Protein AF-A0A0F9IVU3-F1 (afdb_monomer_lite)

Radius of gyration: 19.58 Å; chains: 1; bounding box: 53×37×67 Å

Secondary structure (DSSP, 8-state):
-HHHHHHHHH-------PPPHHHHHHHHHHHHHH----TTTT-SPPPPP-HHIIIIIITGGGHHHHHHHHHHHHHHHHHHHHHHHHHH---HHHHHHHHHHHHHHHHHHHHHTTT-HHHHHHHHHHHHHHHHHHTT----HHHHHHHHHHHHHTTSSSPPP-----

Foldseek 3Di:
DVVVVVVVVPPPPPPPPPPDQLLLQLLLLLCVQQDDDDDPAQPDDDDFFDLCCVLCNVVVVCNVVLVVLLVVLCVPCVVVNVVSCVVNVCDNRSVVSSLQSQQVQLVVLCVVVVNNNVSSLVVQLVVSCVVCVVVVRHHDSSSSSNVLSVSVRRQSHNHDPDPPPD

Sequence (166 aa):
KKVRDFVEAEISIEPSKAPLKEVATFIDLMEVLSDETHAEAGKGVLREPDPSGKIEDRFSDHADFLLQEYGTYYSEYGSVLTETEKVGDLGAPRLRRLGLHLGTKSNQMLTSSGGDPGKALDKLVEFYAQTLQAHGKNSDEGAIRFFMLDQMIKCHVFPNPVQKSA

Structure (mmCIF, N/CA/C/O backbone):
data_AF-A0A0F9IVU3-F1
#
_entry.id   AF-A0A0F9IVU3-F1
#
loop_
_atom_site.group_PDB
_atom_site.id
_atom_site.type_symbol
_atom_site.label_atom_id
_atom_site.label_alt_id
_atom_site.label_comp_id
_atom_site.label_asym_id
_atom_site.label_entity_id
_atom_site.label_seq_id
_atom_site.pdbx_PDB_ins_code
_atom_site.Cartn_x
_atom_site.Cartn_y
_atom_site.Cartn_z
_atom_site.occupancy
_atom_site.B_iso_or_equiv
_atom_site.auth_seq_id
_atom_site.auth_comp_id
_atom_site.auth_asym_id
_atom_site.auth_atom_id
_atom_site.pdbx_PDB_model_num
ATOM 1 N N . LYS A 1 1 ? 32.442 -9.635 -45.521 1.00 54.44 1 LYS A N 1
ATOM 2 C CA . LYS A 1 1 ? 31.803 -10.855 -44.965 1.00 54.44 1 LYS A CA 1
ATOM 3 C C . LYS A 1 1 ? 32.368 -11.218 -43.5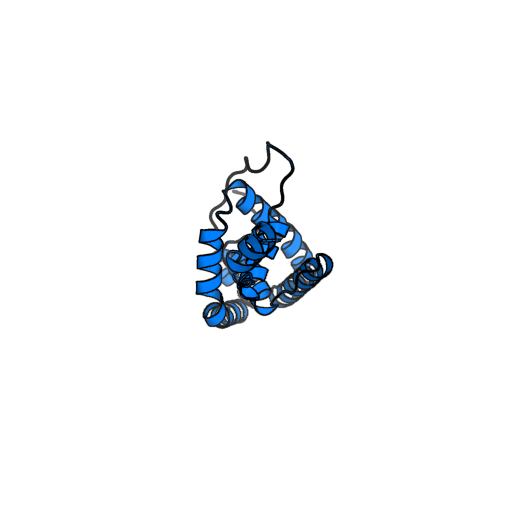92 1.00 54.44 1 LYS A C 1
ATOM 5 O O . LYS A 1 1 ? 31.602 -11.138 -42.656 1.00 54.44 1 LYS A O 1
ATOM 10 N N . LYS A 1 2 ? 33.690 -11.374 -43.426 1.00 56.69 2 LYS A N 1
ATOM 11 C CA . LYS A 1 2 ? 34.327 -11.759 -42.143 1.00 56.69 2 LYS A CA 1
ATOM 12 C C . LYS A 1 2 ? 33.986 -10.930 -40.886 1.00 56.69 2 LYS A C 1
ATOM 14 O O . LYS A 1 2 ? 34.016 -11.477 -39.798 1.00 56.69 2 LYS A O 1
ATOM 19 N N . VAL A 1 3 ? 33.674 -9.636 -41.012 1.00 57.78 3 VAL A N 1
ATOM 20 C CA . VAL A 1 3 ? 33.317 -8.789 -39.851 1.00 57.78 3 VAL A CA 1
ATOM 21 C C . VAL A 1 3 ? 31.887 -9.051 -39.367 1.00 57.78 3 VAL A C 1
ATOM 23 O O . VAL A 1 3 ? 31.638 -9.010 -38.171 1.00 57.78 3 VAL A O 1
ATOM 26 N N . ARG A 1 4 ? 30.951 -9.364 -40.275 1.00 54.97 4 ARG A N 1
ATOM 27 C CA . ARG A 1 4 ? 29.564 -9.681 -39.900 1.00 54.97 4 ARG A CA 1
ATOM 28 C C . ARG A 1 4 ? 29.499 -11.039 -39.193 1.00 54.97 4 ARG A C 1
ATOM 30 O O . ARG A 1 4 ? 28.871 -11.139 -38.151 1.00 54.97 4 ARG A O 1
ATOM 37 N N . ASP A 1 5 ? 30.264 -12.006 -39.697 1.00 60.16 5 ASP A N 1
ATOM 38 C CA . ASP A 1 5 ? 30.371 -13.346 -39.110 1.00 60.16 5 ASP A CA 1
ATOM 39 C C . ASP A 1 5 ? 31.004 -13.316 -37.697 1.00 60.16 5 ASP A C 1
ATOM 41 O O . ASP A 1 5 ? 30.692 -14.156 -36.863 1.00 60.16 5 ASP A O 1
ATOM 45 N N . PHE A 1 6 ? 31.868 -12.331 -37.405 1.00 59.03 6 PHE A N 1
ATOM 46 C CA . PHE A 1 6 ? 32.471 -12.135 -36.077 1.00 59.03 6 PHE A CA 1
ATOM 47 C C . PHE A 1 6 ? 31.489 -11.515 -35.070 1.00 59.03 6 PHE A C 1
ATOM 49 O O . PHE A 1 6 ? 31.454 -11.912 -33.911 1.00 59.03 6 PHE A O 1
ATOM 56 N N . VAL A 1 7 ? 30.663 -10.565 -35.517 1.00 58.94 7 VAL A N 1
ATOM 57 C CA . VAL A 1 7 ? 29.656 -9.906 -34.670 1.00 58.94 7 VAL A CA 1
ATOM 58 C C . VAL A 1 7 ? 28.505 -10.862 -34.332 1.00 58.94 7 VAL A C 1
ATOM 60 O O . VAL A 1 7 ? 28.020 -10.855 -33.210 1.00 58.94 7 VAL A O 1
ATOM 63 N N . GLU A 1 8 ? 28.099 -11.730 -35.259 1.00 58.56 8 GLU A N 1
ATOM 64 C CA . GLU A 1 8 ? 27.043 -12.725 -35.006 1.00 58.56 8 GLU A CA 1
ATOM 65 C C . GLU A 1 8 ? 27.499 -13.884 -34.095 1.00 58.56 8 GLU A C 1
ATOM 67 O O . GLU A 1 8 ? 26.657 -14.515 -33.464 1.00 58.56 8 GLU A O 1
ATOM 72 N N . ALA A 1 9 ? 28.807 -14.148 -33.987 1.00 59.34 9 ALA A N 1
ATOM 73 C CA . ALA A 1 9 ? 29.352 -15.236 -33.167 1.00 59.34 9 ALA A CA 1
ATOM 74 C C . ALA A 1 9 ? 29.632 -14.851 -31.698 1.00 59.34 9 ALA A C 1
ATOM 76 O O . ALA A 1 9 ? 29.650 -15.730 -30.842 1.00 59.34 9 ALA A O 1
ATOM 77 N N . GLU A 1 10 ? 29.846 -13.563 -31.403 1.00 54.91 10 GLU A N 1
ATOM 78 C CA . GLU A 1 10 ? 30.209 -13.060 -30.061 1.00 54.91 10 GLU A CA 1
ATOM 79 C C . GLU A 1 10 ? 29.057 -12.343 -29.337 1.00 54.91 10 GLU A C 1
ATOM 81 O O . GLU A 1 10 ? 29.131 -12.109 -28.131 1.00 54.91 10 GLU A O 1
ATOM 86 N N . ILE A 1 11 ? 27.959 -12.011 -30.026 1.00 50.12 11 ILE A N 1
ATOM 87 C CA . ILE A 1 11 ? 26.762 -11.496 -29.355 1.00 50.12 11 ILE A CA 1
ATOM 88 C C . ILE A 1 11 ? 25.951 -12.690 -28.839 1.00 50.12 11 ILE A C 1
ATOM 90 O O . ILE A 1 11 ? 24.937 -13.091 -29.412 1.00 50.12 11 ILE A O 1
ATOM 94 N N . SER A 1 12 ? 26.387 -13.241 -27.707 1.00 48.22 12 SER A N 1
ATOM 95 C CA . SER A 1 12 ? 25.487 -13.989 -26.836 1.00 48.22 12 SER A CA 1
ATOM 96 C C . SER A 1 12 ? 24.499 -12.986 -26.241 1.00 48.22 12 SER A C 1
ATOM 98 O O . SER A 1 12 ? 24.772 -12.345 -25.226 1.00 48.22 12 SER A O 1
ATOM 100 N N . ILE A 1 13 ? 23.362 -12.791 -26.915 1.00 50.81 13 ILE A N 1
ATOM 101 C CA . ILE A 1 13 ? 22.201 -12.165 -26.286 1.00 50.81 13 ILE A CA 1
ATOM 102 C C . ILE A 1 13 ? 21.707 -13.194 -25.275 1.00 50.81 13 ILE A C 1
ATOM 104 O O . ILE A 1 13 ? 20.911 -14.071 -25.609 1.00 50.81 13 ILE A O 1
ATOM 108 N N . GLU A 1 14 ? 22.228 -13.117 -24.049 1.00 48.28 14 GLU A N 1
ATOM 109 C CA . GLU A 1 14 ? 21.564 -13.705 -22.890 1.00 48.28 14 GLU A CA 1
ATOM 110 C C . GLU A 1 14 ? 20.084 -13.320 -23.016 1.00 48.28 14 GLU A C 1
ATOM 112 O O . GLU A 1 14 ? 19.796 -12.121 -23.153 1.00 48.28 14 GLU A O 1
ATOM 117 N N . PRO A 1 15 ? 19.139 -14.280 -23.065 1.00 43.66 15 PRO A N 1
ATOM 118 C CA . PRO A 1 15 ? 17.733 -13.928 -23.085 1.00 43.66 15 PRO A CA 1
ATOM 119 C C . PRO A 1 15 ? 17.530 -13.010 -21.891 1.00 43.66 15 PRO A C 1
ATOM 121 O O . PRO A 1 15 ? 17.867 -13.394 -20.771 1.00 43.66 15 PRO A O 1
ATOM 124 N N . SER A 1 16 ? 17.072 -11.778 -22.144 1.00 46.78 16 SER A N 1
ATOM 125 C CA . SER A 1 16 ? 16.689 -10.860 -21.079 1.00 46.78 16 SER A CA 1
ATOM 126 C C . SER A 1 16 ? 15.831 -11.679 -20.127 1.00 46.78 16 SER A C 1
ATOM 128 O O . SER A 1 16 ? 14.749 -12.133 -20.508 1.00 46.78 16 SER A O 1
ATOM 130 N N . LYS A 1 17 ? 16.370 -11.984 -18.940 1.00 49.25 17 LYS A N 1
ATOM 131 C CA . LYS A 1 17 ? 15.602 -12.600 -17.868 1.00 49.25 17 LYS A CA 1
ATOM 132 C C . LYS A 1 17 ? 14.573 -11.546 -17.523 1.00 49.25 17 LYS A C 1
ATOM 134 O O . LYS A 1 17 ? 14.855 -10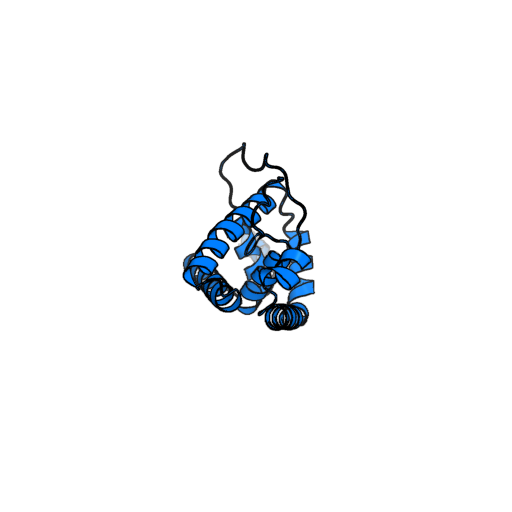.652 -16.729 1.00 49.25 17 LYS A O 1
ATOM 139 N N . ALA A 1 18 ? 13.426 -11.605 -18.197 1.00 53.09 18 ALA A N 1
ATOM 140 C CA . ALA A 1 18 ? 12.263 -10.861 -17.787 1.00 53.09 18 ALA A CA 1
ATOM 141 C C . ALA A 1 18 ? 12.126 -11.144 -16.286 1.00 53.09 18 ALA A C 1
ATOM 143 O O . ALA A 1 18 ? 12.177 -12.321 -15.899 1.00 53.09 18 ALA A O 1
ATOM 144 N N . PRO A 1 19 ? 12.093 -10.103 -15.439 1.00 59.69 19 PRO A N 1
ATOM 145 C CA . PRO A 1 19 ? 11.917 -10.316 -14.018 1.00 59.69 19 PRO A CA 1
ATOM 146 C C . PRO A 1 19 ? 10.681 -11.191 -13.813 1.00 59.69 19 PRO A C 1
ATOM 148 O O . PRO A 1 19 ? 9.740 -11.146 -14.613 1.00 59.69 19 PRO A O 1
ATOM 151 N N . LEU A 1 20 ? 10.708 -12.017 -12.765 1.00 79.19 20 LEU A N 1
ATOM 152 C CA . LEU A 1 20 ? 9.531 -12.788 -12.374 1.00 79.19 20 LEU A CA 1
ATOM 153 C C . LEU A 1 20 ? 8.326 -11.839 -12.298 1.00 79.19 20 LEU A C 1
ATOM 155 O O . LEU A 1 20 ? 8.485 -10.652 -11.997 1.00 79.19 20 LEU A O 1
ATOM 159 N N . LYS A 1 21 ? 7.138 -12.331 -12.644 1.00 85.06 21 LYS A N 1
ATOM 160 C CA . LYS A 1 21 ? 5.966 -11.484 -12.904 1.00 85.06 21 LYS A CA 1
ATOM 161 C C . LYS A 1 21 ? 5.647 -10.570 -11.712 1.00 85.06 21 LYS A C 1
ATOM 163 O O . LYS A 1 21 ? 5.305 -9.404 -11.895 1.00 85.06 21 LYS A O 1
ATOM 168 N N . GLU A 1 22 ? 5.835 -11.072 -10.501 1.00 80.88 22 GLU A N 1
ATOM 169 C CA . GLU A 1 22 ? 5.716 -10.368 -9.230 1.00 80.88 22 GLU A CA 1
ATOM 170 C C . GLU A 1 22 ? 6.799 -9.294 -9.025 1.00 80.88 22 GLU A C 1
ATOM 172 O O . GLU A 1 22 ? 6.476 -8.168 -8.651 1.00 80.88 22 GLU A O 1
ATOM 177 N N . VAL A 1 23 ? 8.063 -9.582 -9.363 1.00 79.69 23 VAL A N 1
ATOM 178 C CA . VAL A 1 23 ? 9.176 -8.615 -9.306 1.00 79.69 23 VAL A CA 1
ATOM 179 C C . VAL A 1 23 ? 8.918 -7.469 -10.281 1.00 79.69 23 VAL A C 1
ATOM 181 O O . VAL A 1 23 ? 9.027 -6.302 -9.907 1.00 79.69 23 VAL A O 1
ATOM 184 N N . ALA A 1 24 ? 8.524 -7.798 -11.516 1.00 82.81 24 ALA A N 1
ATOM 185 C CA . ALA A 1 24 ? 8.137 -6.815 -12.524 1.00 82.81 24 ALA A CA 1
ATOM 186 C C . ALA A 1 24 ? 6.985 -5.940 -12.011 1.00 82.81 24 ALA A C 1
ATOM 188 O O . ALA A 1 24 ? 7.064 -4.718 -12.061 1.00 82.81 24 ALA A O 1
ATOM 189 N N . THR A 1 25 ? 5.965 -6.566 -11.418 1.00 85.56 25 THR A N 1
ATOM 190 C CA . THR A 1 25 ? 4.803 -5.870 -10.854 1.00 85.56 25 THR A CA 1
ATOM 191 C C . THR A 1 25 ? 5.195 -4.883 -9.756 1.00 85.56 25 THR A C 1
ATOM 193 O O . THR A 1 25 ? 4.713 -3.751 -9.756 1.00 85.56 25 THR A O 1
ATOM 196 N N . PHE A 1 26 ? 6.077 -5.266 -8.828 1.00 85.81 26 PHE A N 1
ATOM 197 C CA . PHE A 1 26 ? 6.532 -4.359 -7.772 1.00 85.81 26 PHE A CA 1
ATOM 198 C C . PHE A 1 26 ? 7.307 -3.167 -8.331 1.00 85.81 26 PHE A C 1
ATOM 200 O O . PHE A 1 26 ? 7.016 -2.033 -7.950 1.00 85.81 26 PHE A O 1
ATOM 207 N N . ILE A 1 27 ? 8.241 -3.404 -9.257 1.00 84.19 27 ILE A N 1
ATOM 208 C CA . ILE A 1 27 ? 8.990 -2.330 -9.928 1.00 84.19 27 ILE A CA 1
ATOM 209 C C . ILE A 1 27 ? 8.017 -1.380 -10.628 1.00 84.19 27 ILE A C 1
ATOM 211 O O . ILE A 1 27 ? 8.074 -0.166 -10.435 1.00 84.19 27 ILE A O 1
ATOM 215 N N . ASP A 1 28 ? 7.068 -1.939 -11.371 1.00 85.88 28 ASP A N 1
ATOM 216 C CA . ASP A 1 28 ? 6.094 -1.184 -12.140 1.00 85.88 28 ASP A CA 1
ATOM 217 C C . ASP A 1 28 ? 5.183 -0.314 -11.261 1.00 85.88 28 ASP A C 1
ATOM 219 O O . ASP A 1 28 ? 4.920 0.843 -11.601 1.00 85.88 28 ASP A O 1
ATOM 223 N N . LEU A 1 29 ? 4.728 -0.840 -10.118 1.00 84.00 29 LEU A N 1
ATOM 224 C CA . LEU A 1 29 ? 3.981 -0.071 -9.120 1.00 84.00 29 LEU A CA 1
ATOM 225 C C . LEU A 1 29 ? 4.835 1.061 -8.555 1.00 84.00 29 LEU A C 1
ATOM 227 O O . LEU A 1 29 ? 4.385 2.203 -8.501 1.00 84.00 29 LEU A O 1
ATOM 231 N N . MET A 1 30 ? 6.068 0.762 -8.146 1.00 84.94 30 MET A N 1
ATOM 232 C CA . MET A 1 30 ? 6.978 1.760 -7.592 1.00 84.94 30 MET A CA 1
ATOM 233 C C . MET A 1 30 ? 7.244 2.895 -8.584 1.00 84.94 30 MET A C 1
ATOM 235 O O . MET A 1 30 ? 7.243 4.058 -8.184 1.00 84.94 30 MET A O 1
ATOM 239 N N . GLU A 1 31 ? 7.430 2.591 -9.868 1.00 85.25 31 GLU A N 1
ATOM 240 C CA . GLU A 1 31 ? 7.579 3.588 -10.932 1.00 85.25 31 GLU A CA 1
ATOM 241 C C . GLU A 1 31 ? 6.340 4.479 -11.058 1.00 85.25 31 GLU A C 1
ATOM 243 O O . GLU A 1 31 ? 6.445 5.695 -10.896 1.00 85.25 31 GLU A O 1
ATOM 248 N N . VAL A 1 32 ? 5.163 3.878 -11.267 1.00 83.81 32 VAL A N 1
ATOM 249 C CA . VAL A 1 32 ? 3.900 4.612 -11.465 1.00 83.81 32 VAL A CA 1
ATOM 250 C C . VAL A 1 32 ? 3.561 5.489 -10.257 1.00 83.81 32 VAL A C 1
ATOM 252 O O . VAL A 1 32 ? 3.074 6.607 -10.409 1.00 83.81 32 VAL A O 1
ATOM 255 N N . LEU A 1 33 ? 3.837 5.004 -9.045 1.00 81.38 33 LEU A N 1
ATOM 256 C CA . LEU A 1 33 ? 3.499 5.693 -7.800 1.00 81.38 33 LEU A CA 1
ATOM 257 C C . LEU A 1 33 ? 4.493 6.801 -7.414 1.00 81.38 33 LEU A C 1
ATOM 259 O O . LEU A 1 33 ? 4.169 7.620 -6.550 1.00 81.38 33 LEU A O 1
ATOM 263 N N . SER A 1 34 ? 5.696 6.832 -8.002 1.00 78.00 34 SER A N 1
ATOM 264 C CA . SER A 1 34 ? 6.782 7.728 -7.568 1.00 78.00 34 SER A CA 1
ATOM 265 C C . SER A 1 34 ? 7.320 8.704 -8.622 1.00 78.00 34 SER A C 1
ATOM 267 O O . SER A 1 34 ? 8.259 9.437 -8.305 1.00 78.00 34 SER A O 1
ATOM 269 N N . ASP A 1 35 ? 6.735 8.753 -9.823 1.00 73.31 35 ASP A N 1
ATOM 270 C CA . ASP A 1 35 ? 7.218 9.554 -10.964 1.00 73.31 35 ASP A CA 1
ATOM 271 C C . ASP A 1 35 ? 7.355 11.077 -10.678 1.00 73.31 35 ASP A C 1
ATOM 273 O O . ASP A 1 35 ? 6.614 11.663 -9.872 1.00 73.31 35 ASP A O 1
ATOM 277 N N . GLU A 1 36 ? 8.346 11.725 -11.317 1.00 58.19 36 GLU A N 1
ATOM 278 C CA . GLU A 1 36 ? 8.919 13.035 -10.970 1.00 58.19 36 GLU A CA 1
ATOM 279 C C . GLU A 1 36 ? 9.057 14.039 -12.132 1.00 58.19 36 GLU A C 1
ATOM 281 O O . GLU A 1 36 ? 9.648 13.735 -13.159 1.00 58.19 36 GLU A O 1
ATOM 286 N N . THR A 1 37 ? 8.644 15.303 -11.924 1.00 54.00 37 THR A N 1
ATOM 287 C CA . THR A 1 37 ? 9.047 16.445 -12.784 1.00 54.00 37 THR A CA 1
ATOM 288 C C . THR A 1 37 ? 9.431 17.738 -12.036 1.00 54.00 37 THR A C 1
ATOM 290 O O . THR A 1 37 ? 9.656 18.756 -12.686 1.00 54.00 37 THR A O 1
ATOM 293 N N . HIS A 1 38 ? 9.542 17.773 -10.693 1.00 49.72 38 HIS A N 1
ATOM 294 C CA . HIS A 1 38 ? 9.758 19.047 -9.969 1.00 49.72 38 HIS A CA 1
ATOM 295 C C . HIS A 1 38 ? 10.765 18.977 -8.808 1.00 49.72 38 HIS A C 1
ATOM 297 O O . HIS A 1 38 ? 10.612 18.165 -7.898 1.00 49.72 38 HIS A O 1
ATOM 303 N N . ALA A 1 39 ? 11.726 19.911 -8.797 1.00 53.88 39 ALA A N 1
ATOM 304 C CA . ALA A 1 39 ? 12.904 19.951 -7.913 1.00 53.88 39 ALA A CA 1
ATOM 305 C C . ALA A 1 39 ? 12.624 20.222 -6.416 1.00 53.88 39 ALA A C 1
ATOM 307 O O . ALA A 1 39 ? 13.498 20.055 -5.573 1.00 53.88 39 ALA A O 1
ATOM 308 N N . GLU A 1 40 ? 11.408 20.643 -6.075 1.00 50.56 40 GLU A N 1
ATOM 309 C CA . GLU A 1 40 ? 11.020 21.052 -4.711 1.00 50.56 40 GLU A CA 1
ATOM 310 C C . GLU A 1 40 ? 10.181 20.003 -3.964 1.00 50.56 40 GLU A C 1
ATOM 312 O O . GLU A 1 40 ? 9.787 20.198 -2.811 1.00 50.56 40 GLU A O 1
ATOM 317 N N . ALA A 1 41 ? 9.878 18.879 -4.607 1.00 51.41 41 ALA A N 1
ATOM 318 C CA . ALA A 1 41 ? 9.047 17.853 -4.007 1.00 51.41 41 ALA A CA 1
ATOM 319 C C . ALA A 1 41 ? 9.780 17.076 -2.906 1.00 51.41 41 ALA A C 1
ATOM 321 O O . ALA A 1 41 ? 10.952 16.733 -3.019 1.00 51.41 41 ALA A O 1
ATOM 322 N N . GLY A 1 42 ? 9.058 16.751 -1.831 1.00 51.75 42 GLY A N 1
ATOM 323 C CA . GLY A 1 42 ? 9.597 15.934 -0.747 1.00 51.75 42 GLY A CA 1
ATOM 324 C C . GLY A 1 42 ? 10.301 16.706 0.374 1.00 51.75 42 GLY A C 1
ATOM 325 O O . GLY A 1 42 ? 11.071 16.092 1.100 1.00 51.75 42 GLY A O 1
ATOM 326 N N . LYS A 1 43 ? 10.028 18.000 0.577 1.00 54.16 43 LYS A N 1
ATOM 327 C CA . LYS A 1 43 ? 10.504 18.763 1.756 1.00 54.16 43 LYS A CA 1
ATOM 328 C C . LYS A 1 43 ? 9.608 18.639 3.008 1.00 54.16 43 LYS A C 1
ATOM 330 O O . LYS A 1 43 ? 9.807 19.357 3.981 1.00 54.16 43 LYS A O 1
ATOM 335 N N . GLY A 1 44 ? 8.609 17.753 2.987 1.00 56.31 44 GLY A N 1
ATOM 336 C CA . GLY A 1 44 ? 7.724 17.485 4.128 1.00 56.31 44 GLY A CA 1
ATOM 337 C C . GLY A 1 44 ? 8.330 16.519 5.154 1.00 56.31 44 GLY A C 1
ATOM 338 O O . GLY A 1 44 ? 9.188 15.702 4.817 1.00 56.31 44 GLY A O 1
ATOM 339 N N . VAL A 1 45 ? 7.856 16.594 6.400 1.00 55.28 45 VAL A N 1
ATOM 340 C CA . VAL A 1 45 ? 8.275 15.708 7.499 1.00 55.28 45 VAL A CA 1
ATOM 341 C C . VAL A 1 45 ? 7.620 14.333 7.340 1.00 55.28 45 VAL A C 1
ATOM 343 O O . VAL A 1 45 ? 6.406 14.237 7.164 1.00 55.28 45 VAL A O 1
ATOM 346 N N . LEU A 1 46 ? 8.424 13.268 7.402 1.00 57.88 46 LEU A N 1
ATOM 347 C CA . LEU A 1 46 ? 7.934 11.892 7.487 1.00 57.88 46 LEU A CA 1
ATOM 348 C C . LEU A 1 46 ? 7.392 11.649 8.898 1.00 57.88 46 LEU A C 1
ATOM 350 O O . LEU A 1 46 ? 8.109 11.847 9.876 1.00 57.88 46 LEU A O 1
ATOM 354 N N . ARG A 1 47 ? 6.127 11.240 9.003 1.00 64.81 47 ARG A N 1
ATOM 355 C CA . ARG A 1 47 ? 5.541 10.780 10.265 1.00 64.81 47 ARG A CA 1
ATOM 356 C C . ARG A 1 47 ? 5.858 9.298 10.437 1.00 64.81 47 ARG A C 1
ATOM 358 O O . ARG A 1 47 ? 5.758 8.548 9.468 1.00 64.81 47 ARG A O 1
ATOM 365 N N . GLU A 1 48 ? 6.205 8.887 11.652 1.00 74.69 48 GLU A N 1
ATOM 366 C CA . GLU A 1 48 ? 6.380 7.467 11.958 1.00 74.69 48 GLU A CA 1
ATOM 367 C C . GLU A 1 48 ? 5.051 6.704 11.767 1.00 74.69 48 GLU A C 1
ATOM 369 O O . GLU A 1 48 ? 3.997 7.205 12.182 1.00 74.69 48 GLU A O 1
ATOM 374 N N . PRO A 1 49 ? 5.068 5.531 11.104 1.00 79.69 49 PRO A N 1
ATOM 375 C CA . PRO A 1 49 ? 3.888 4.684 10.957 1.00 79.69 49 PRO A CA 1
ATOM 376 C C . PRO A 1 49 ? 3.350 4.203 12.310 1.00 79.69 49 PRO A C 1
ATOM 378 O O . PRO A 1 49 ? 4.121 3.822 13.184 1.00 79.69 49 PRO A O 1
ATOM 381 N N . ASP A 1 50 ? 2.024 4.152 12.444 1.00 85.25 50 ASP A N 1
ATOM 382 C CA . ASP A 1 50 ? 1.318 3.598 13.608 1.00 85.25 50 ASP A CA 1
ATOM 383 C C . ASP A 1 50 ? 0.386 2.458 13.150 1.00 85.25 50 ASP A C 1
ATOM 385 O O . ASP A 1 50 ? -0.814 2.675 12.928 1.00 85.25 50 ASP A O 1
ATOM 389 N N . PRO A 1 51 ? 0.947 1.261 12.885 1.00 84.06 51 PRO A N 1
ATOM 390 C CA . PRO A 1 51 ? 0.179 0.125 12.390 1.00 84.06 51 PRO A CA 1
ATOM 391 C C . PRO A 1 51 ? -0.809 -0.408 13.431 1.00 84.06 51 PRO A C 1
ATOM 393 O O . PRO A 1 51 ? -1.935 -0.729 13.054 1.00 84.06 51 PRO A O 1
ATOM 396 N N . SER A 1 52 ? -0.440 -0.446 14.716 1.00 83.50 52 SER A N 1
ATOM 397 C CA . SER A 1 52 ? -1.331 -0.901 15.794 1.00 83.50 52 SER A CA 1
ATOM 398 C C . SER A 1 52 ? -2.549 0.015 15.917 1.00 83.50 52 SER A C 1
ATOM 400 O O . SER A 1 52 ? -3.675 -0.455 15.766 1.00 83.50 52 SER A O 1
ATOM 402 N N . GLY A 1 53 ? -2.353 1.337 15.994 1.00 84.31 53 GLY A N 1
ATOM 403 C CA . GLY A 1 53 ? -3.463 2.297 16.025 1.00 84.31 53 GLY A CA 1
ATOM 404 C C . GLY A 1 53 ? -4.328 2.309 14.756 1.00 84.31 53 GLY A C 1
ATOM 405 O O . GLY A 1 53 ? -5.427 2.866 14.733 1.00 84.31 53 GLY A O 1
ATOM 406 N N . LYS A 1 54 ? -3.864 1.693 13.662 1.00 88.00 54 LYS A N 1
ATOM 407 C CA . LYS A 1 54 ? -4.663 1.509 12.449 1.00 88.00 54 LYS A CA 1
ATOM 408 C C . LYS A 1 54 ? -5.436 0.195 12.446 1.00 88.00 54 LYS A C 1
ATOM 410 O O . LYS A 1 54 ? -6.644 0.207 12.234 1.00 88.00 54 LYS A O 1
ATOM 415 N N . ILE A 1 55 ? -4.727 -0.924 12.546 1.00 88.62 55 ILE A N 1
ATOM 416 C CA . ILE A 1 55 ? -5.302 -2.250 12.324 1.00 88.62 55 ILE A CA 1
ATOM 417 C C . ILE A 1 55 ? -6.067 -2.692 13.565 1.00 88.62 55 ILE A C 1
ATOM 419 O O . ILE A 1 55 ? -7.219 -3.089 13.446 1.00 88.62 55 ILE A O 1
ATOM 423 N N . GLU A 1 56 ? -5.453 -2.567 14.739 1.00 86.81 56 GLU A N 1
ATOM 424 C CA . GLU A 1 56 ? -6.021 -3.055 15.996 1.00 86.81 56 GLU A CA 1
ATOM 425 C C . GLU A 1 56 ? -7.088 -2.101 16.545 1.00 86.81 56 GLU A C 1
ATOM 427 O O . GLU A 1 56 ? -8.081 -2.571 17.091 1.00 86.81 56 GLU A O 1
ATOM 432 N N . ASP A 1 57 ? -6.933 -0.785 16.341 1.00 89.38 57 ASP A N 1
ATOM 433 C CA . ASP A 1 57 ? -7.891 0.211 16.843 1.00 89.38 57 ASP A CA 1
ATOM 434 C C . ASP A 1 57 ? -8.908 0.658 15.778 1.00 89.38 57 ASP A C 1
ATOM 436 O O . ASP A 1 57 ? -10.115 0.470 15.932 1.00 89.38 57 ASP A O 1
ATOM 440 N N . ARG A 1 58 ? -8.452 1.286 14.682 1.00 90.56 58 ARG A N 1
ATOM 441 C CA . ARG A 1 58 ? -9.350 1.909 13.687 1.00 90.56 58 ARG A CA 1
ATOM 442 C C . ARG A 1 58 ? -10.119 0.891 12.842 1.00 90.56 58 ARG A C 1
ATOM 444 O O . ARG A 1 58 ? -11.257 1.164 12.465 1.00 90.56 58 ARG A O 1
ATOM 451 N N . PHE A 1 59 ? -9.491 -0.225 12.493 1.00 92.62 59 PHE A N 1
ATOM 452 C CA . PHE A 1 59 ? -10.082 -1.295 11.689 1.00 92.62 59 PHE A CA 1
ATOM 453 C C . PHE A 1 59 ? -10.249 -2.587 12.492 1.00 92.62 59 PHE A C 1
ATOM 455 O O . PHE A 1 59 ? -10.205 -3.665 11.908 1.00 92.62 59 PHE A O 1
ATOM 462 N N . SER A 1 60 ? -10.467 -2.476 13.805 1.00 93.12 60 SER A N 1
ATOM 463 C CA . SER A 1 60 ? -10.591 -3.602 14.738 1.00 93.12 60 SER A CA 1
ATOM 464 C C . SER A 1 60 ? -11.550 -4.696 14.248 1.00 93.12 60 SER A C 1
ATOM 466 O O . SER A 1 60 ? -11.184 -5.868 14.222 1.00 93.12 60 SER A O 1
ATOM 468 N N . ASP A 1 61 ? -12.726 -4.310 13.743 1.00 93.62 61 ASP A N 1
ATOM 469 C CA . ASP A 1 61 ? -13.744 -5.222 13.193 1.00 93.62 61 ASP A CA 1
ATOM 470 C C . ASP A 1 61 ? -13.259 -6.037 11.974 1.00 93.62 61 ASP A C 1
ATOM 472 O O . ASP A 1 61 ? -13.857 -7.048 11.608 1.00 93.62 61 ASP A O 1
ATOM 476 N N . HIS A 1 62 ? -12.174 -5.600 11.331 1.00 92.81 62 HIS A N 1
ATOM 477 C CA . HIS A 1 62 ? -11.550 -6.234 10.171 1.00 92.81 62 HIS A CA 1
ATOM 478 C C . HIS A 1 62 ? -10.110 -6.699 10.444 1.00 92.81 62 HIS A C 1
ATOM 480 O O . HIS A 1 62 ? -9.452 -7.181 9.520 1.00 92.81 62 HIS A O 1
ATOM 486 N N . ALA A 1 63 ? -9.606 -6.563 11.674 1.00 89.69 63 ALA A N 1
ATOM 487 C CA . ALA A 1 63 ? -8.208 -6.823 12.008 1.00 89.69 63 ALA A CA 1
ATOM 488 C C . ALA A 1 63 ? -7.807 -8.269 11.694 1.00 89.69 63 ALA A C 1
ATOM 490 O O . ALA A 1 63 ? -6.816 -8.488 10.999 1.00 89.69 63 ALA A O 1
ATOM 491 N N . ASP A 1 64 ? -8.624 -9.241 12.114 1.00 91.06 64 ASP A N 1
ATOM 492 C CA . ASP A 1 64 ? -8.384 -10.667 11.861 1.00 91.06 64 ASP A CA 1
ATOM 493 C C . ASP A 1 64 ? -8.273 -10.966 10.362 1.00 91.06 64 ASP A C 1
ATOM 495 O O . ASP A 1 64 ? -7.340 -11.634 9.918 1.00 91.06 64 ASP A O 1
ATOM 499 N N . PHE A 1 65 ? -9.191 -10.409 9.567 1.00 92.69 65 PHE A N 1
ATOM 500 C CA . PHE A 1 65 ? -9.181 -10.551 8.113 1.00 92.69 65 PHE A CA 1
ATOM 501 C C . PHE A 1 65 ? -7.909 -9.955 7.495 1.00 92.69 65 PHE A C 1
ATOM 503 O O . PHE A 1 65 ? -7.241 -10.617 6.703 1.00 92.69 65 PHE A O 1
ATOM 510 N N . LEU A 1 66 ? -7.543 -8.726 7.872 1.00 90.44 66 LEU A N 1
ATOM 511 C CA . LEU A 1 66 ? -6.379 -8.029 7.318 1.00 90.44 66 LEU A CA 1
ATOM 512 C C . LEU A 1 66 ? -5.059 -8.723 7.687 1.00 90.44 66 LEU A C 1
ATOM 514 O O . LEU A 1 66 ? -4.164 -8.827 6.847 1.00 90.44 66 LEU A O 1
ATOM 518 N N . LEU A 1 67 ? -4.942 -9.224 8.920 1.00 90.06 67 LEU A N 1
ATOM 519 C CA . LEU A 1 67 ? -3.768 -9.967 9.381 1.00 90.06 67 LEU A CA 1
ATOM 520 C C . LEU A 1 67 ? -3.659 -11.336 8.704 1.00 90.06 67 LEU A C 1
ATOM 522 O O . LEU A 1 67 ? -2.560 -11.735 8.312 1.00 90.06 67 LEU A O 1
ATOM 526 N N . GLN A 1 68 ? -4.781 -12.038 8.524 1.00 92.06 68 GLN A N 1
ATOM 527 C CA . GLN A 1 68 ? -4.807 -13.314 7.812 1.00 92.06 68 GLN A CA 1
ATOM 528 C C . GLN A 1 68 ? -4.433 -13.141 6.333 1.00 92.06 68 GLN A C 1
ATOM 530 O O . GLN A 1 68 ? -3.614 -13.908 5.819 1.00 92.06 68 GLN A O 1
ATOM 535 N N . GLU A 1 69 ? -4.989 -12.130 5.659 1.00 91.12 69 GLU A N 1
ATOM 536 C CA . GLU A 1 69 ? -4.622 -11.779 4.283 1.00 91.12 69 GLU A CA 1
ATOM 537 C C . GLU A 1 69 ? -3.122 -11.481 4.193 1.00 91.12 69 GLU A C 1
ATOM 539 O O . GLU A 1 69 ? -2.415 -12.099 3.397 1.00 91.12 69 GLU A O 1
ATOM 544 N N . TYR A 1 70 ? -2.602 -10.602 5.058 1.00 91.69 70 TYR A N 1
ATOM 545 C CA . TYR A 1 70 ? -1.177 -10.278 5.063 1.00 91.69 70 TYR A CA 1
ATOM 546 C C . TYR A 1 70 ? -0.309 -11.525 5.257 1.00 91.69 70 TYR A C 1
ATOM 548 O O . TYR A 1 70 ? 0.601 -11.752 4.466 1.00 91.69 70 TYR A O 1
ATOM 556 N N . GLY A 1 71 ? -0.613 -12.369 6.249 1.00 88.88 71 GLY A N 1
ATOM 557 C CA . GLY A 1 71 ? 0.138 -13.600 6.510 1.00 88.88 71 GLY A CA 1
ATOM 558 C C . GLY A 1 71 ? 0.124 -14.582 5.335 1.00 88.88 71 GLY A C 1
ATOM 559 O O . GLY A 1 71 ? 1.155 -15.178 5.022 1.00 88.88 71 GLY A O 1
ATOM 560 N N . THR A 1 72 ? -1.016 -14.702 4.649 1.00 92.12 72 THR A N 1
ATOM 561 C CA . THR A 1 72 ? -1.169 -15.565 3.468 1.00 92.12 72 THR A CA 1
ATOM 562 C C . THR A 1 72 ? -0.234 -15.113 2.348 1.00 92.12 72 THR A C 1
ATOM 564 O O . THR A 1 72 ? 0.608 -15.884 1.887 1.00 92.12 72 THR A O 1
ATOM 567 N N . TYR A 1 73 ? -0.318 -13.838 1.966 1.00 90.81 73 TYR A N 1
ATOM 568 C CA . TYR A 1 73 ? 0.475 -13.280 0.872 1.00 90.81 73 TYR A CA 1
ATOM 569 C C . TYR A 1 73 ? 1.960 -13.095 1.225 1.00 90.81 73 TYR A C 1
ATOM 571 O O . TYR A 1 73 ? 2.818 -13.198 0.350 1.00 90.81 73 TYR A O 1
ATOM 579 N N . TYR A 1 74 ? 2.287 -12.872 2.501 1.00 90.44 74 TYR A N 1
ATOM 580 C CA . TYR A 1 74 ? 3.666 -12.691 2.960 1.00 90.44 74 TYR A CA 1
ATOM 581 C C . TYR A 1 74 ? 4.541 -13.915 2.686 1.00 90.44 74 TYR A C 1
ATOM 583 O O . TYR A 1 74 ? 5.709 -13.763 2.332 1.00 90.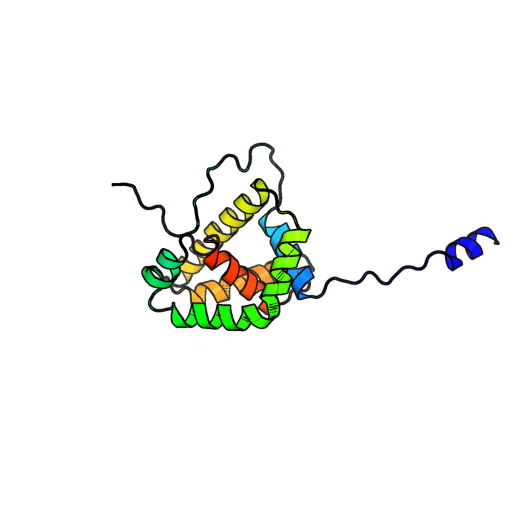44 74 TYR A O 1
ATOM 591 N N . SER A 1 75 ? 3.980 -15.119 2.822 1.00 87.94 75 SER A N 1
ATOM 592 C CA . SER A 1 75 ? 4.715 -16.364 2.569 1.00 87.94 75 SER A CA 1
ATOM 593 C C . SER A 1 75 ? 5.198 -16.501 1.119 1.00 87.94 75 SER A C 1
ATOM 595 O O . SER A 1 75 ? 6.274 -17.048 0.889 1.00 87.94 75 SER A O 1
ATOM 597 N N . GLU A 1 76 ? 4.438 -15.950 0.171 1.00 87.44 76 GLU A N 1
ATOM 598 C CA . GLU A 1 76 ? 4.720 -15.992 -1.267 1.00 87.44 76 GLU A CA 1
ATOM 599 C C . GLU A 1 76 ? 5.606 -14.809 -1.700 1.00 87.44 76 GLU A C 1
ATOM 601 O O . GLU A 1 76 ? 6.577 -14.973 -2.434 1.00 87.44 76 GLU A O 1
ATOM 606 N N . TYR A 1 77 ? 5.298 -13.601 -1.215 1.00 92.75 77 TYR A N 1
ATOM 607 C CA . TYR A 1 77 ? 5.824 -12.357 -1.785 1.00 92.75 77 TYR A CA 1
ATOM 608 C C . TYR A 1 77 ? 6.755 -11.564 -0.857 1.00 92.75 77 TYR A C 1
ATOM 610 O O . TYR A 1 77 ? 7.414 -10.626 -1.309 1.00 92.75 77 TYR A O 1
ATOM 618 N N . GLY A 1 78 ? 6.831 -11.903 0.433 1.00 89.81 78 GLY A N 1
ATOM 619 C CA . GLY A 1 78 ? 7.521 -11.094 1.444 1.00 89.81 78 GLY A CA 1
ATOM 620 C C . GLY A 1 78 ? 9.019 -10.927 1.187 1.00 89.81 78 GLY A C 1
ATOM 621 O O . GLY A 1 78 ? 9.542 -9.807 1.226 1.00 89.81 78 GLY A O 1
ATOM 622 N N . SER A 1 79 ? 9.716 -12.023 0.877 1.00 88.44 79 SER A N 1
ATOM 623 C CA . SER A 1 79 ? 11.139 -11.982 0.512 1.00 88.44 79 SER A CA 1
ATOM 624 C C . SER A 1 79 ? 11.357 -11.231 -0.802 1.00 88.44 79 SER A C 1
ATOM 626 O O . SER A 1 79 ? 12.251 -10.389 -0.887 1.00 88.44 79 SER A O 1
ATOM 628 N N . VAL A 1 80 ? 10.493 -11.473 -1.789 1.00 89.44 80 VAL A N 1
ATOM 629 C CA . VAL A 1 80 ? 10.572 -10.878 -3.127 1.00 89.44 80 VAL A CA 1
ATOM 630 C C . VAL A 1 80 ? 10.422 -9.357 -3.078 1.00 89.44 80 VAL A C 1
ATOM 632 O O . VAL A 1 80 ? 11.226 -8.631 -3.668 1.00 89.44 80 VAL A O 1
ATOM 635 N N . LEU A 1 81 ? 9.434 -8.854 -2.333 1.00 89.31 81 LEU A N 1
ATOM 636 C CA . LEU A 1 81 ? 9.243 -7.418 -2.141 1.00 89.31 81 LEU A CA 1
ATOM 637 C C . LEU A 1 81 ? 10.440 -6.796 -1.412 1.00 89.31 81 LEU A C 1
ATOM 639 O O . LEU A 1 81 ? 10.948 -5.767 -1.849 1.00 89.31 81 LEU A O 1
ATOM 643 N N . THR A 1 82 ? 10.939 -7.451 -0.358 1.00 87.50 82 THR A N 1
ATOM 644 C CA . THR A 1 82 ? 12.097 -6.967 0.414 1.00 87.50 82 THR A CA 1
ATOM 645 C C . THR A 1 82 ? 13.349 -6.825 -0.456 1.00 87.50 82 THR A C 1
ATOM 647 O O . THR A 1 82 ? 14.105 -5.863 -0.319 1.00 87.50 82 THR A O 1
ATOM 650 N N . GLU A 1 83 ? 13.607 -7.785 -1.343 1.00 85.81 83 GLU A N 1
ATOM 651 C CA . GLU A 1 83 ? 14.724 -7.711 -2.288 1.00 85.81 83 GLU A CA 1
ATOM 652 C C . GLU A 1 83 ? 14.498 -6.631 -3.348 1.00 85.81 83 GLU A C 1
ATOM 654 O O . GLU A 1 83 ? 15.415 -5.865 -3.648 1.00 85.81 83 GLU A O 1
ATOM 659 N N . THR A 1 84 ? 13.270 -6.504 -3.852 1.00 85.38 84 THR A N 1
ATOM 660 C CA . THR A 1 84 ? 12.917 -5.490 -4.852 1.00 85.38 84 THR A CA 1
ATOM 661 C C . THR A 1 84 ? 13.077 -4.070 -4.304 1.00 85.38 84 THR A C 1
ATOM 663 O O . THR A 1 84 ? 13.653 -3.220 -4.977 1.00 85.38 84 THR A O 1
ATOM 666 N N . GLU A 1 85 ? 12.654 -3.810 -3.062 1.00 83.00 85 GLU A N 1
ATOM 667 C CA . GLU A 1 85 ? 12.836 -2.508 -2.401 1.00 83.00 85 GLU A CA 1
ATOM 668 C C . GLU A 1 85 ? 14.322 -2.144 -2.239 1.00 83.00 85 GLU A C 1
ATOM 670 O O . GLU A 1 85 ? 14.690 -0.982 -2.415 1.00 83.00 85 GLU A O 1
ATOM 675 N N . LYS A 1 86 ? 15.192 -3.130 -1.967 1.00 79.69 86 LYS A N 1
ATOM 676 C CA . LYS A 1 86 ? 16.650 -2.916 -1.884 1.00 79.69 86 LYS A CA 1
ATOM 677 C C . LYS A 1 86 ? 17.264 -2.555 -3.233 1.00 79.69 86 LYS A C 1
ATOM 679 O O . LYS A 1 86 ? 18.149 -1.708 -3.283 1.00 79.69 86 LYS A O 1
ATOM 684 N N . VAL A 1 87 ? 16.827 -3.212 -4.309 1.00 72.94 87 VAL A N 1
ATOM 685 C CA . VAL A 1 87 ? 17.332 -2.961 -5.670 1.00 72.94 87 VAL A CA 1
ATOM 686 C C . VAL A 1 87 ? 16.794 -1.641 -6.223 1.00 72.94 87 VAL A C 1
ATOM 688 O O . VAL A 1 87 ? 17.511 -0.932 -6.925 1.00 72.94 87 VAL A O 1
ATOM 691 N N . GLY A 1 88 ? 15.544 -1.303 -5.903 1.00 65.50 88 GLY A N 1
ATOM 692 C CA . GLY A 1 88 ? 14.870 -0.117 -6.418 1.00 65.50 88 GLY A CA 1
ATOM 693 C C . GLY A 1 88 ? 15.345 1.211 -5.822 1.00 65.50 88 GLY A C 1
ATOM 694 O O . GLY A 1 88 ? 15.036 2.240 -6.423 1.00 65.50 88 GLY A O 1
ATOM 695 N N . ASP A 1 89 ? 16.039 1.186 -4.670 1.00 65.81 89 ASP A N 1
ATOM 696 C CA . ASP A 1 89 ? 16.481 2.340 -3.857 1.00 65.81 89 ASP A CA 1
ATOM 697 C C . ASP A 1 89 ? 15.621 3.592 -4.091 1.00 65.81 89 ASP A C 1
ATOM 699 O O . ASP A 1 89 ? 16.037 4.601 -4.676 1.00 65.81 89 ASP A O 1
ATOM 703 N N . LEU A 1 90 ? 14.347 3.489 -3.697 1.00 68.94 90 LEU A N 1
ATOM 704 C CA . LEU A 1 90 ? 13.418 4.607 -3.757 1.00 68.94 90 LEU A CA 1
ATOM 705 C C . LEU A 1 90 ? 13.857 5.637 -2.720 1.00 68.94 90 LEU A C 1
ATOM 707 O O . LEU A 1 90 ? 13.382 5.636 -1.584 1.00 68.94 90 LEU A O 1
ATOM 711 N N . GLY A 1 91 ? 14.769 6.526 -3.114 1.00 72.44 91 GLY A N 1
ATOM 712 C CA . GLY A 1 91 ? 15.232 7.611 -2.262 1.00 72.44 91 GLY A CA 1
ATOM 713 C C . GLY A 1 91 ? 14.061 8.344 -1.595 1.00 72.44 91 GLY A C 1
ATOM 714 O O . GLY A 1 91 ? 12.950 8.412 -2.130 1.00 72.44 91 GLY A O 1
ATOM 715 N N . ALA A 1 92 ? 14.308 8.927 -0.420 1.00 75.81 92 ALA A N 1
ATOM 716 C CA . ALA A 1 92 ? 13.271 9.495 0.449 1.00 75.81 92 ALA A CA 1
ATOM 717 C C . ALA A 1 92 ? 12.187 10.368 -0.249 1.00 75.81 92 ALA A C 1
ATOM 719 O O . ALA A 1 92 ? 11.025 10.296 0.162 1.00 75.81 92 ALA A O 1
ATOM 720 N N . PRO A 1 93 ? 12.488 11.178 -1.291 1.00 77.69 93 PRO A N 1
ATOM 721 C CA . PRO A 1 93 ? 11.466 11.906 -2.051 1.00 77.69 93 PRO A CA 1
ATOM 722 C C . PRO A 1 93 ? 10.456 11.008 -2.784 1.00 77.69 93 PRO A C 1
ATOM 724 O O . PRO A 1 93 ? 9.252 11.265 -2.713 1.00 77.69 93 PRO A O 1
ATOM 727 N N . ARG A 1 94 ? 10.923 9.937 -3.440 1.00 80.50 94 ARG A N 1
ATOM 728 C CA . ARG A 1 94 ? 10.087 8.984 -4.192 1.00 80.50 94 ARG A CA 1
ATOM 729 C C . ARG A 1 94 ? 9.177 8.191 -3.261 1.00 80.50 94 ARG A C 1
ATOM 731 O O . ARG A 1 94 ? 7.983 8.077 -3.530 1.00 80.50 94 ARG A O 1
ATOM 738 N N . LEU A 1 95 ? 9.707 7.752 -2.119 1.00 81.12 95 LEU A N 1
ATOM 739 C CA . LEU A 1 95 ? 8.924 7.065 -1.090 1.00 81.12 95 LEU A CA 1
ATOM 740 C C . LEU A 1 95 ? 7.792 7.948 -0.534 1.00 81.12 95 LEU A C 1
ATOM 742 O O . LEU A 1 95 ? 6.663 7.490 -0.376 1.00 81.12 95 LEU A O 1
ATOM 746 N N . ARG A 1 96 ? 8.054 9.242 -0.301 1.00 79.00 96 ARG A N 1
ATOM 747 C CA . ARG A 1 96 ? 7.019 10.194 0.145 1.00 79.00 96 ARG A CA 1
ATOM 748 C C . ARG A 1 96 ? 5.889 10.365 -0.868 1.00 79.00 96 ARG A C 1
ATOM 750 O O . ARG A 1 96 ? 4.730 10.451 -0.470 1.00 79.00 96 ARG A O 1
ATOM 757 N N . ARG A 1 97 ? 6.214 10.441 -2.161 1.00 80.00 97 ARG A N 1
ATOM 758 C CA . ARG A 1 97 ? 5.215 10.561 -3.239 1.00 80.00 97 ARG A CA 1
ATOM 759 C C . ARG A 1 97 ? 4.343 9.323 -3.320 1.00 80.00 97 ARG A C 1
ATOM 761 O O . ARG A 1 97 ? 3.123 9.458 -3.341 1.00 80.00 97 ARG A O 1
ATOM 768 N N . LEU A 1 98 ? 4.976 8.155 -3.273 1.00 88.06 98 LEU A N 1
ATOM 769 C CA . LEU A 1 98 ? 4.288 6.876 -3.220 1.00 88.06 98 LEU A CA 1
ATOM 770 C C . LEU A 1 98 ? 3.297 6.856 -2.053 1.00 88.06 98 LEU A C 1
ATOM 772 O O . LEU A 1 98 ? 2.112 6.600 -2.256 1.00 88.06 98 LEU A O 1
ATOM 776 N N . GLY A 1 99 ? 3.755 7.242 -0.859 1.00 87.50 99 GLY A N 1
ATOM 777 C CA . GLY A 1 99 ? 2.909 7.356 0.325 1.00 87.50 99 GLY A CA 1
ATOM 778 C C . GLY A 1 99 ? 1.734 8.325 0.155 1.00 87.50 99 GLY A C 1
ATOM 779 O O . GLY A 1 99 ? 0.605 7.994 0.509 1.00 87.50 99 GLY A O 1
ATOM 780 N N . LEU A 1 100 ? 1.966 9.506 -0.426 1.00 84.19 100 LEU A N 1
ATOM 781 C CA . LEU A 1 100 ? 0.922 10.511 -0.661 1.00 84.19 100 LEU A CA 1
ATOM 782 C C . LEU A 1 100 ? -0.113 10.052 -1.696 1.00 84.19 100 LEU A C 1
ATOM 784 O O . LEU A 1 100 ? -1.318 10.239 -1.497 1.00 84.19 100 LEU A O 1
ATOM 788 N N . HIS A 1 101 ? 0.354 9.470 -2.800 1.00 87.19 101 HIS A N 1
ATOM 789 C CA . HIS A 1 101 ? -0.500 8.977 -3.869 1.00 87.19 101 HIS A CA 1
ATOM 790 C C . HIS A 1 101 ? -1.374 7.828 -3.358 1.00 87.19 101 HIS A C 1
ATOM 792 O O . HIS A 1 101 ? -2.603 7.902 -3.453 1.00 87.19 101 HIS A O 1
ATOM 798 N N . LEU A 1 102 ? -0.756 6.820 -2.727 1.00 90.50 102 LEU A N 1
ATOM 799 C CA . LEU A 1 102 ? -1.474 5.712 -2.100 1.00 90.50 102 LEU A CA 1
ATOM 800 C C . LEU A 1 102 ? -2.447 6.217 -1.040 1.00 90.50 102 LEU A C 1
ATOM 802 O O . LEU A 1 102 ? -3.609 5.817 -1.052 1.00 90.50 102 LEU A O 1
ATOM 806 N N . GLY A 1 103 ? -2.030 7.138 -0.174 1.00 89.12 103 GLY A N 1
ATOM 807 C CA . GLY A 1 103 ? -2.874 7.652 0.900 1.00 89.12 103 GLY A CA 1
ATOM 808 C C . GLY A 1 103 ? -4.109 8.379 0.379 1.00 89.12 103 GLY A C 1
ATOM 809 O O . GLY A 1 103 ? -5.220 8.137 0.850 1.00 89.12 103 GLY A O 1
ATOM 810 N N . THR A 1 104 ? -3.938 9.216 -0.645 1.00 85.88 104 THR A N 1
ATOM 811 C CA . THR A 1 104 ? -5.043 9.946 -1.283 1.00 85.88 104 THR A CA 1
ATOM 812 C C . THR A 1 104 ? -6.007 8.983 -1.971 1.00 85.88 104 THR A C 1
ATOM 814 O O . THR A 1 104 ? -7.213 9.023 -1.717 1.00 85.88 104 THR A O 1
ATOM 817 N N . LYS A 1 105 ? -5.482 8.090 -2.818 1.00 89.88 105 LYS A N 1
ATOM 818 C CA . LYS A 1 105 ? -6.299 7.174 -3.618 1.00 89.88 105 LYS A CA 1
ATOM 819 C C . LYS A 1 105 ? -7.020 6.138 -2.756 1.00 89.88 105 LYS A C 1
ATOM 821 O O . LYS A 1 105 ? -8.215 5.909 -2.940 1.00 89.88 105 LYS A O 1
ATOM 826 N N . SER A 1 106 ? -6.319 5.557 -1.784 1.00 93.25 106 SER A N 1
ATOM 827 C CA . SER A 1 106 ? -6.892 4.574 -0.863 1.00 93.25 106 SER A CA 1
ATOM 828 C C . SER A 1 106 ? -7.992 5.191 0.003 1.00 93.25 106 SER A C 1
ATOM 830 O O . SER A 1 106 ? -9.070 4.614 0.104 1.00 93.25 106 SER A O 1
ATOM 832 N N . ASN A 1 107 ? -7.812 6.403 0.540 1.00 91.38 107 ASN A N 1
ATOM 833 C CA . ASN A 1 107 ? -8.874 7.063 1.307 1.00 91.38 107 ASN A CA 1
ATOM 834 C C . ASN A 1 107 ? -10.123 7.354 0.461 1.00 91.38 107 ASN A C 1
ATOM 836 O O . ASN A 1 107 ? -11.232 7.150 0.948 1.00 91.38 107 ASN A O 1
ATOM 840 N N . GLN A 1 108 ? -9.971 7.760 -0.806 1.00 89.81 108 GLN A N 1
ATOM 841 C CA . GLN A 1 108 ? -11.119 7.919 -1.711 1.00 89.81 108 GLN A CA 1
ATOM 842 C C . GLN A 1 108 ? -11.901 6.606 -1.863 1.00 89.81 108 GLN A C 1
ATOM 844 O O . GLN A 1 108 ? -13.131 6.593 -1.774 1.00 89.81 108 GLN A O 1
ATOM 849 N N . MET A 1 109 ? -11.193 5.491 -2.054 1.00 94.56 109 MET A N 1
ATOM 850 C CA . MET A 1 109 ? -11.812 4.170 -2.183 1.00 94.56 109 MET A CA 1
ATOM 851 C C . MET A 1 109 ? -12.458 3.698 -0.885 1.00 94.56 109 MET A C 1
ATOM 853 O O . MET A 1 109 ? -13.556 3.141 -0.937 1.00 94.56 109 MET A O 1
ATOM 857 N N . LEU A 1 110 ? -11.838 3.987 0.259 1.00 94.38 110 LEU A N 1
ATOM 858 C CA . LEU A 1 110 ? -12.387 3.709 1.582 1.00 94.38 110 LEU A CA 1
ATOM 859 C C . LEU A 1 110 ? -13.705 4.450 1.803 1.00 94.38 110 LEU A C 1
ATOM 861 O O . LEU A 1 110 ? -14.709 3.829 2.150 1.00 94.38 110 LEU A O 1
ATOM 865 N N . THR A 1 111 ? -13.745 5.753 1.509 1.00 93.44 111 THR A N 1
ATOM 866 C CA . THR A 1 111 ? -14.979 6.549 1.572 1.00 93.44 111 THR A CA 1
ATOM 867 C C . THR A 1 111 ? -16.048 5.995 0.630 1.00 93.44 111 THR A C 1
ATOM 869 O O . THR A 1 111 ? -17.188 5.803 1.046 1.00 93.44 111 THR A O 1
ATOM 872 N N . SER A 1 112 ? -15.686 5.655 -0.612 1.00 94.31 112 SER A N 1
ATOM 873 C CA . SER A 1 112 ? -16.626 5.072 -1.586 1.00 94.31 112 SER A CA 1
ATOM 874 C C . SER A 1 112 ? -17.137 3.674 -1.206 1.00 94.31 112 SER A C 1
ATOM 876 O O . SER A 1 112 ? -18.089 3.178 -1.804 1.00 94.31 112 SER A O 1
ATOM 878 N N . SER A 1 113 ? -16.477 3.016 -0.252 1.00 95.94 113 SER A N 1
ATOM 879 C CA . SER A 1 113 ? -16.813 1.671 0.229 1.00 95.94 113 SER A CA 1
ATOM 880 C C . SER A 1 113 ? -17.462 1.699 1.612 1.00 95.94 113 SER A C 1
ATOM 882 O O . SER A 1 113 ? -17.565 0.663 2.259 1.00 95.94 113 SER A O 1
ATOM 884 N N . GLY A 1 114 ? -17.904 2.875 2.075 1.00 94.50 114 GLY A N 1
ATOM 885 C CA . GLY A 1 114 ? -18.590 3.018 3.358 1.00 94.50 114 GLY A CA 1
ATOM 886 C C . GLY A 1 114 ? -17.689 2.782 4.571 1.00 94.50 114 GLY A C 1
ATOM 887 O O . GLY A 1 114 ? -18.197 2.444 5.632 1.00 94.50 114 GLY A O 1
ATOM 888 N N . GLY A 1 115 ? -16.370 2.938 4.424 1.00 92.88 115 GLY A N 1
ATOM 889 C CA . GLY A 1 115 ? -15.408 2.698 5.503 1.00 92.88 115 GLY A CA 1
ATOM 890 C C . GLY A 1 115 ? -14.925 1.252 5.635 1.00 92.88 115 GLY A C 1
ATOM 891 O O . GLY A 1 115 ? -14.090 1.002 6.494 1.00 92.88 115 GLY A O 1
ATOM 892 N N . ASP A 1 116 ? -15.388 0.334 4.782 1.00 95.38 116 ASP A N 1
ATOM 893 C CA . ASP A 1 116 ? -14.971 -1.073 4.772 1.00 95.38 116 ASP A CA 1
ATOM 894 C C . ASP A 1 116 ? -13.567 -1.225 4.139 1.00 95.38 116 ASP A C 1
ATOM 896 O O . ASP A 1 116 ? -13.424 -1.016 2.924 1.00 95.38 116 ASP A O 1
ATOM 900 N N . PRO A 1 117 ? -12.519 -1.556 4.923 1.00 93.75 117 PRO A N 1
ATOM 901 C CA . PRO A 1 117 ? -11.150 -1.652 4.427 1.00 93.75 117 PRO A CA 1
ATOM 902 C C . PRO A 1 117 ? -10.946 -2.840 3.481 1.00 93.75 117 PRO A C 1
ATOM 904 O O . PRO A 1 117 ? -10.099 -2.743 2.597 1.00 93.75 117 PRO A O 1
ATOM 907 N N . GLY A 1 118 ? -11.729 -3.917 3.611 1.00 94.94 118 GLY A N 1
ATOM 908 C CA . GLY A 1 118 ? -11.656 -5.079 2.722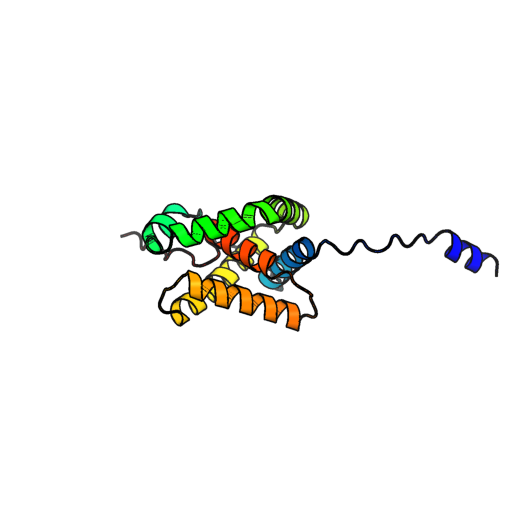 1.00 94.94 118 GLY A CA 1
ATOM 909 C C . GLY A 1 118 ? -12.158 -4.733 1.324 1.00 94.94 118 GLY A C 1
ATOM 910 O O . GLY A 1 118 ? -11.410 -4.817 0.353 1.00 94.94 118 GLY A O 1
ATOM 911 N N . LYS A 1 119 ? -13.381 -4.194 1.226 1.00 96.44 119 LYS A N 1
ATOM 912 C CA . LYS A 1 119 ? -13.937 -3.737 -0.064 1.00 96.44 119 LYS A CA 1
ATOM 913 C C . LYS A 1 119 ? -13.096 -2.636 -0.709 1.00 96.44 119 LYS A C 1
ATOM 915 O O . LYS A 1 119 ? -12.993 -2.553 -1.932 1.00 96.44 119 LYS A O 1
ATOM 920 N N . ALA A 1 120 ? -12.537 -1.744 0.106 1.00 96.69 120 ALA A N 1
ATOM 921 C CA . ALA A 1 120 ? -11.681 -0.676 -0.385 1.00 96.69 120 ALA A CA 1
ATOM 922 C C . ALA A 1 120 ? -10.340 -1.204 -0.909 1.00 96.69 120 ALA A C 1
ATOM 924 O O . ALA A 1 120 ? -9.849 -0.685 -1.911 1.00 96.69 120 ALA A O 1
ATOM 925 N N . LEU A 1 121 ? -9.771 -2.227 -0.261 1.00 96.62 121 LEU A N 1
ATOM 926 C CA . LEU A 1 121 ? -8.567 -2.911 -0.721 1.00 96.62 121 LEU A CA 1
ATOM 927 C C . LEU A 1 121 ? -8.812 -3.604 -2.065 1.00 96.62 121 LEU A C 1
ATOM 929 O O . LEU A 1 121 ? -8.019 -3.403 -2.979 1.00 96.62 121 LEU A O 1
ATOM 933 N N . ASP A 1 122 ? -9.932 -4.318 -2.224 1.00 97.00 122 ASP A N 1
ATOM 934 C CA . ASP A 1 122 ? -10.295 -4.979 -3.488 1.00 97.00 122 ASP A CA 1
ATOM 935 C C . ASP A 1 122 ? -10.323 -3.983 -4.657 1.00 97.00 122 ASP A C 1
ATOM 937 O O . ASP A 1 122 ? -9.667 -4.181 -5.679 1.00 97.00 122 ASP A O 1
ATOM 941 N N . LYS A 1 123 ? -11.004 -2.845 -4.467 1.00 96.88 123 LYS A N 1
ATOM 942 C CA . LYS A 1 123 ? -11.059 -1.768 -5.469 1.00 96.88 123 LYS A CA 1
ATOM 943 C C . LYS A 1 123 ? -9.691 -1.150 -5.753 1.00 96.88 123 LYS A C 1
ATOM 945 O O . LYS A 1 123 ? -9.434 -0.720 -6.877 1.00 96.88 123 LYS A O 1
ATOM 950 N N . LEU A 1 124 ? -8.829 -1.048 -4.740 1.00 95.50 124 LEU A N 1
ATOM 951 C CA . LEU A 1 124 ? -7.484 -0.492 -4.889 1.00 95.50 124 LEU A CA 1
ATOM 952 C C . LEU A 1 124 ? -6.601 -1.415 -5.725 1.00 95.50 124 LEU A C 1
ATOM 954 O O . LEU A 1 124 ? -5.898 -0.935 -6.615 1.00 95.50 124 LEU A O 1
ATOM 958 N N . VAL A 1 125 ? -6.684 -2.722 -5.478 1.00 96.94 125 VAL A N 1
ATOM 959 C CA . VAL A 1 125 ? -5.993 -3.750 -6.264 1.00 96.94 125 VAL A CA 1
ATOM 960 C C . VAL A 1 125 ? -6.466 -3.721 -7.713 1.00 96.94 125 VAL A C 1
ATOM 962 O O . VAL A 1 125 ? -5.637 -3.586 -8.612 1.00 96.94 125 VAL A O 1
ATOM 965 N N . GLU A 1 126 ? -7.781 -3.740 -7.939 1.00 96.38 126 GLU A N 1
ATOM 966 C CA . GLU A 1 126 ? -8.365 -3.676 -9.282 1.00 96.38 126 GLU A CA 1
ATOM 967 C C . GLU A 1 126 ? -7.909 -2.418 -10.038 1.00 96.38 126 GLU A C 1
ATOM 969 O O . GLU A 1 126 ? -7.479 -2.496 -11.190 1.00 96.38 126 GLU A O 1
ATOM 974 N N . PHE A 1 127 ? -7.934 -1.255 -9.382 1.00 94.12 127 PHE A N 1
ATOM 975 C CA . PHE A 1 127 ? -7.511 0.002 -9.994 1.00 94.12 127 PHE A CA 1
ATOM 976 C C . PHE A 1 127 ? -6.055 -0.030 -10.465 1.00 94.12 127 PHE A C 1
ATOM 978 O O . PHE A 1 127 ? -5.762 0.422 -11.576 1.00 94.12 127 PHE A O 1
ATOM 985 N N . TYR A 1 128 ? -5.130 -0.547 -9.652 1.00 91.69 128 TYR A N 1
ATOM 986 C CA . TYR A 1 128 ? -3.727 -0.621 -10.063 1.00 91.69 128 TYR A CA 1
ATOM 987 C C . TYR A 1 128 ? -3.463 -1.743 -11.061 1.00 91.69 128 TYR A C 1
ATOM 989 O O . TYR A 1 128 ? -2.634 -1.553 -11.946 1.00 91.69 128 TYR A O 1
ATOM 997 N N . ALA A 1 129 ? -4.205 -2.851 -11.009 1.00 93.81 129 ALA A N 1
ATOM 998 C CA . ALA A 1 129 ? -4.150 -3.872 -12.051 1.00 93.81 129 ALA A CA 1
ATOM 999 C C . ALA A 1 129 ? -4.539 -3.279 -13.416 1.00 93.81 129 ALA A C 1
ATOM 1001 O O . ALA A 1 129 ? -3.786 -3.404 -14.382 1.00 93.81 129 ALA A O 1
ATOM 1002 N N . GLN A 1 130 ? -5.650 -2.536 -13.469 1.00 91.50 130 GLN A N 1
ATOM 1003 C CA . GLN A 1 130 ? -6.102 -1.831 -14.673 1.00 91.50 130 GLN A CA 1
ATOM 1004 C C . GLN A 1 130 ? -5.130 -0.727 -15.108 1.00 91.50 130 GLN A C 1
ATOM 1006 O O . GLN A 1 130 ? -4.895 -0.551 -16.301 1.00 91.50 130 GLN A O 1
ATOM 1011 N N . THR A 1 131 ? -4.539 0.005 -14.158 1.00 87.62 131 THR A N 1
ATOM 1012 C CA . THR A 1 131 ? -3.541 1.046 -14.457 1.00 87.62 131 THR A CA 1
ATOM 1013 C C . THR A 1 131 ? -2.312 0.429 -15.125 1.00 87.62 131 THR A C 1
ATOM 1015 O O . THR A 1 131 ? -1.902 0.881 -16.190 1.00 87.62 131 THR A O 1
ATOM 1018 N N . LEU A 1 132 ? -1.758 -0.647 -14.559 1.00 87.44 132 LEU A N 1
ATOM 1019 C CA . LEU A 1 132 ? -0.617 -1.356 -15.145 1.00 87.44 132 LEU A CA 1
ATOM 1020 C C . LEU A 1 132 ? -0.954 -1.926 -16.526 1.00 87.44 132 LEU A C 1
ATOM 1022 O O . LEU A 1 132 ? -0.193 -1.732 -17.476 1.00 87.44 132 LEU A O 1
ATOM 1026 N N . GLN A 1 133 ? -2.137 -2.523 -16.672 1.00 89.56 133 GLN A N 1
ATOM 1027 C CA . GLN A 1 133 ? -2.623 -3.019 -17.956 1.00 89.56 133 GLN A CA 1
ATOM 1028 C C . GLN A 1 133 ? -2.738 -1.901 -19.006 1.00 89.56 133 GLN A C 1
ATOM 1030 O O . GLN A 1 133 ? -2.336 -2.095 -20.153 1.00 89.56 133 GLN A O 1
ATOM 1035 N N . ALA A 1 134 ? -3.233 -0.717 -18.628 1.00 84.62 134 ALA A N 1
ATOM 1036 C CA . ALA A 1 134 ? -3.320 0.447 -19.513 1.00 84.62 134 ALA A CA 1
ATOM 1037 C C . ALA A 1 134 ? -1.937 0.959 -19.959 1.00 84.62 134 ALA A C 1
ATOM 1039 O O . ALA A 1 134 ? -1.809 1.514 -21.049 1.00 84.62 134 ALA A O 1
ATOM 1040 N N . HIS A 1 135 ? -0.896 0.717 -19.158 1.00 82.38 135 HIS A N 1
ATOM 1041 C CA . HIS A 1 135 ? 0.505 0.957 -19.512 1.00 82.38 135 HIS A CA 1
ATOM 1042 C C . HIS A 1 135 ? 1.160 -0.212 -20.278 1.00 82.38 135 HIS A C 1
ATOM 1044 O O . HIS A 1 135 ? 2.365 -0.183 -20.522 1.00 82.38 135 HIS A O 1
ATOM 1050 N N . GLY A 1 136 ? 0.392 -1.232 -20.680 1.00 84.38 136 GLY A N 1
ATOM 1051 C CA . GLY A 1 136 ? 0.889 -2.399 -21.415 1.00 84.38 136 GLY A CA 1
ATOM 1052 C C . GLY A 1 136 ? 1.695 -3.381 -20.560 1.00 84.38 136 GLY A C 1
ATOM 1053 O O . GLY A 1 136 ? 2.410 -4.220 -21.108 1.00 84.38 136 GLY A O 1
ATOM 1054 N N . LYS A 1 137 ? 1.601 -3.275 -19.230 1.00 84.94 137 LYS A N 1
ATOM 1055 C CA . LYS A 1 137 ? 2.342 -4.097 -18.270 1.00 84.94 137 LYS A CA 1
ATOM 1056 C C . LYS A 1 137 ? 1.477 -5.281 -17.821 1.00 84.94 137 LYS A C 1
ATOM 1058 O O . LYS A 1 137 ? 0.329 -5.108 -17.414 1.00 84.94 137 LYS A O 1
ATOM 1063 N N . ASN A 1 138 ? 2.027 -6.493 -17.905 1.00 84.44 138 ASN A N 1
ATOM 1064 C CA . ASN A 1 138 ? 1.382 -7.704 -17.394 1.00 84.44 138 ASN A CA 1
ATOM 1065 C C . ASN A 1 138 ? 1.691 -7.847 -15.905 1.00 84.44 138 ASN A C 1
ATOM 1067 O O . ASN A 1 138 ? 2.823 -8.158 -15.545 1.00 84.44 138 ASN A O 1
ATOM 1071 N N . SER A 1 139 ? 0.685 -7.673 -15.055 1.00 88.75 139 SER A N 1
ATOM 1072 C CA . SER A 1 139 ? 0.856 -7.676 -13.604 1.00 88.75 139 SER A CA 1
ATOM 1073 C C . SER A 1 139 ? 0.358 -8.956 -12.936 1.00 88.75 139 SER A C 1
ATOM 1075 O O . SER A 1 139 ? -0.501 -9.681 -13.453 1.00 88.75 139 SER A O 1
ATOM 1077 N N . ASP A 1 140 ? 0.950 -9.265 -11.788 1.00 92.69 140 ASP A N 1
ATOM 1078 C CA . ASP A 1 140 ? 0.462 -10.265 -10.849 1.00 92.69 140 ASP A CA 1
ATOM 1079 C C . ASP A 1 140 ? -0.468 -9.598 -9.828 1.00 92.69 140 ASP A C 1
ATOM 1081 O O . ASP A 1 140 ? -0.049 -8.748 -9.045 1.00 92.69 140 ASP A O 1
ATOM 1085 N N . GLU A 1 141 ? -1.748 -9.963 -9.845 1.00 93.19 141 GLU A N 1
ATOM 1086 C CA . GLU A 1 141 ? -2.747 -9.367 -8.956 1.00 93.19 141 GLU A CA 1
ATOM 1087 C C . GLU A 1 141 ? -2.484 -9.682 -7.473 1.00 93.19 141 GLU A C 1
ATOM 1089 O O . GLU A 1 141 ? -2.721 -8.834 -6.610 1.00 93.19 141 GLU A O 1
ATOM 1094 N N . GLY A 1 142 ? -1.929 -10.861 -7.172 1.00 93.50 142 GLY A N 1
ATOM 1095 C CA . GLY A 1 142 ? -1.515 -11.241 -5.824 1.00 93.50 142 GLY A CA 1
ATOM 1096 C C . GLY A 1 142 ? -0.354 -10.385 -5.326 1.00 93.50 142 GLY A C 1
ATOM 1097 O O . GLY A 1 142 ? -0.392 -9.910 -4.190 1.00 93.50 142 GLY A O 1
ATOM 1098 N N . ALA A 1 143 ? 0.617 -10.092 -6.194 1.00 93.75 143 ALA A N 1
ATOM 1099 C CA . ALA A 1 143 ? 1.691 -9.152 -5.880 1.00 93.75 143 ALA A CA 1
ATOM 1100 C C . ALA A 1 143 ? 1.148 -7.730 -5.645 1.00 93.75 143 ALA A C 1
ATOM 1102 O O . ALA A 1 143 ? 1.529 -7.086 -4.668 1.00 93.75 143 ALA A O 1
ATOM 1103 N N . ILE A 1 144 ? 0.203 -7.246 -6.465 1.00 96.06 144 ILE A N 1
ATOM 1104 C CA . ILE A 1 144 ? -0.447 -5.941 -6.230 1.00 96.06 144 ILE A CA 1
ATOM 1105 C C . ILE A 1 144 ? -1.133 -5.927 -4.862 1.00 96.06 144 ILE A C 1
ATOM 1107 O O . ILE A 1 144 ? -0.926 -4.995 -4.084 1.00 96.06 144 ILE A O 1
ATOM 1111 N N . ARG A 1 145 ? -1.928 -6.955 -4.543 1.00 96.88 145 ARG A N 1
ATOM 1112 C CA . ARG A 1 145 ? -2.613 -7.067 -3.249 1.00 96.88 145 ARG A CA 1
ATOM 1113 C C . ARG A 1 145 ? -1.634 -7.066 -2.086 1.00 96.88 145 ARG A C 1
ATOM 1115 O O . ARG A 1 145 ? -1.819 -6.288 -1.150 1.00 96.88 145 ARG A O 1
ATOM 1122 N N . PHE A 1 146 ? -0.581 -7.874 -2.167 1.00 96.75 146 PHE A N 1
ATOM 1123 C CA . PHE A 1 146 ? 0.444 -7.916 -1.134 1.00 96.75 146 PHE A CA 1
ATOM 1124 C C . PHE A 1 146 ? 1.123 -6.560 -0.949 1.00 96.75 146 PHE A C 1
ATOM 1126 O O . PHE A 1 146 ? 1.262 -6.097 0.182 1.00 96.75 146 PHE A O 1
ATOM 1133 N N . PHE A 1 147 ? 1.467 -5.885 -2.049 1.00 95.25 147 PHE A N 1
ATOM 1134 C CA . PHE A 1 147 ? 2.031 -4.542 -1.999 1.00 95.25 147 PHE A CA 1
ATOM 1135 C C . PHE A 1 147 ? 1.105 -3.583 -1.245 1.00 95.25 147 PHE A C 1
ATOM 1137 O O . PHE A 1 147 ? 1.546 -2.885 -0.339 1.00 95.25 147 PHE A O 1
ATOM 1144 N N . MET A 1 148 ? -0.197 -3.573 -1.549 1.00 96.69 148 MET A N 1
ATOM 1145 C CA . MET A 1 148 ? -1.142 -2.688 -0.857 1.00 96.69 148 MET A CA 1
ATOM 1146 C C . MET A 1 148 ? -1.268 -3.006 0.640 1.00 96.69 148 MET A C 1
ATOM 1148 O O . MET A 1 148 ? -1.383 -2.075 1.439 1.00 96.69 148 MET A O 1
ATOM 1152 N N . LEU A 1 149 ? -1.219 -4.284 1.031 1.00 94.88 149 LEU A N 1
ATOM 1153 C CA . LEU A 1 149 ? -1.236 -4.7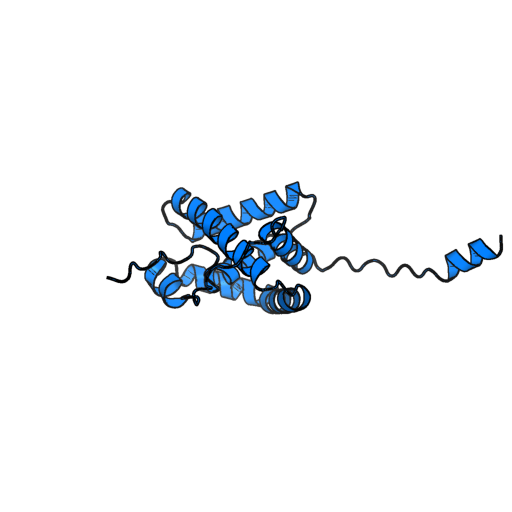06 2.438 1.00 94.88 149 LEU A CA 1
ATOM 1154 C C . LEU A 1 149 ? 0.042 -4.277 3.178 1.00 94.88 149 LEU A C 1
ATOM 1156 O O . LEU A 1 149 ? -0.043 -3.675 4.248 1.00 94.88 149 LEU A O 1
ATOM 1160 N N . ASP A 1 150 ? 1.220 -4.495 2.592 1.00 94.19 150 ASP A N 1
ATOM 1161 C CA . ASP A 1 150 ? 2.500 -4.028 3.145 1.00 94.19 150 ASP A CA 1
ATOM 1162 C C . ASP A 1 150 ? 2.518 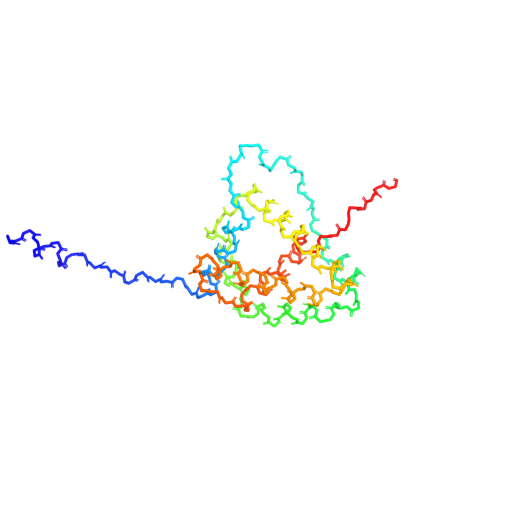-2.496 3.306 1.00 94.19 150 ASP A C 1
ATOM 1164 O O . ASP A 1 150 ? 2.838 -1.956 4.370 1.00 94.19 150 ASP A O 1
ATOM 1168 N N . GLN A 1 151 ? 2.051 -1.773 2.288 1.00 93.56 151 GLN A N 1
ATOM 1169 C CA . GLN A 1 151 ? 1.922 -0.319 2.345 1.00 93.56 151 GLN A CA 1
ATOM 1170 C C . GLN A 1 151 ? 0.844 0.145 3.344 1.00 93.56 151 GLN A C 1
ATOM 1172 O O . GLN A 1 151 ? 0.910 1.272 3.842 1.00 93.56 151 GLN A O 1
ATOM 1177 N N . MET A 1 152 ? -0.136 -0.695 3.690 1.00 92.81 152 MET A N 1
ATOM 1178 C CA . MET A 1 152 ? -1.111 -0.410 4.748 1.00 92.81 152 MET A CA 1
ATOM 1179 C C . MET A 1 152 ? -0.455 -0.425 6.128 1.00 92.81 152 MET A C 1
ATOM 1181 O O . MET A 1 152 ? -0.684 0.513 6.904 1.00 92.81 152 MET A O 1
ATOM 1185 N N . ILE A 1 153 ? 0.409 -1.415 6.384 1.00 90.00 153 ILE A N 1
ATOM 1186 C CA . ILE A 1 153 ? 1.220 -1.535 7.606 1.00 90.00 153 ILE A CA 1
ATOM 1187 C C . ILE A 1 153 ? 2.201 -0.360 7.708 1.00 90.00 153 ILE A C 1
ATOM 1189 O O . ILE A 1 153 ? 2.247 0.320 8.732 1.00 90.00 153 ILE A O 1
ATOM 1193 N N . LYS A 1 154 ? 2.885 -0.009 6.607 1.00 89.75 154 LYS A N 1
ATOM 1194 C CA . LYS A 1 154 ? 3.752 1.191 6.501 1.00 89.75 154 LYS A CA 1
ATOM 1195 C C . LYS A 1 154 ? 2.986 2.522 6.564 1.00 89.75 154 LYS A C 1
ATOM 1197 O O . LYS A 1 154 ? 3.563 3.599 6.482 1.00 89.75 154 LYS A O 1
ATOM 1202 N N . CYS A 1 155 ? 1.673 2.463 6.734 1.00 88.38 155 CYS A N 1
ATOM 1203 C CA . CYS A 1 155 ? 0.767 3.591 6.839 1.00 88.38 155 CYS A CA 1
ATOM 1204 C C . CYS A 1 155 ? 0.572 4.473 5.602 1.00 88.38 155 CYS A C 1
ATOM 1206 O O . CYS A 1 155 ? -0.072 5.516 5.698 1.00 88.38 155 CYS A O 1
ATOM 1208 N N . HIS A 1 156 ? 1.012 4.014 4.438 1.00 89.31 156 HIS A N 1
ATOM 1209 C CA . HIS A 1 156 ? 0.795 4.668 3.152 1.00 89.31 156 HIS A CA 1
ATOM 1210 C C . HIS A 1 156 ? -0.598 4.384 2.569 1.00 89.31 156 HIS A C 1
ATOM 1212 O O . HIS A 1 156 ? -1.194 5.268 1.962 1.00 89.31 156 HIS A O 1
ATOM 1218 N N . VAL A 1 157 ? -1.164 3.194 2.795 1.00 92.81 157 VAL A N 1
ATOM 1219 C CA . VAL A 1 157 ? -2.557 2.858 2.433 1.00 92.81 157 VAL A CA 1
ATOM 1220 C C . VAL A 1 157 ? -3.470 3.063 3.643 1.00 92.81 157 VAL A C 1
ATOM 1222 O O . VAL A 1 157 ? -3.140 2.637 4.748 1.00 92.81 157 VAL A O 1
ATOM 1225 N N . PHE A 1 158 ? -4.604 3.743 3.457 1.00 93.25 158 PHE A N 1
ATOM 1226 C CA . PHE A 1 158 ? -5.525 4.176 4.520 1.00 93.25 158 PHE A CA 1
ATOM 1227 C C . PHE A 1 158 ? -4.800 4.870 5.689 1.00 93.25 158 PHE A C 1
ATOM 1229 O O . PHE A 1 158 ? -4.910 4.412 6.829 1.00 93.25 158 PHE A O 1
ATOM 1236 N N . PRO A 1 159 ? -4.006 5.934 5.450 1.00 89.56 159 PRO A N 1
ATOM 1237 C CA . PRO A 1 159 ? -3.241 6.596 6.505 1.00 89.56 159 PRO A CA 1
ATOM 1238 C C . PRO A 1 159 ? -4.150 7.002 7.669 1.00 89.56 159 PRO A C 1
ATOM 1240 O O . PRO A 1 159 ? -5.312 7.373 7.463 1.00 89.56 159 PRO A O 1
ATOM 1243 N N . ASN A 1 160 ? -3.630 6.914 8.896 1.00 85.19 160 ASN A N 1
ATOM 1244 C CA . ASN A 1 160 ? -4.370 7.366 10.069 1.00 85.19 160 ASN A CA 1
ATOM 1245 C C . ASN A 1 160 ? -4.637 8.873 9.960 1.00 85.19 160 ASN A C 1
ATOM 1247 O O . ASN A 1 160 ? -3.754 9.619 9.516 1.00 85.19 160 ASN A O 1
ATOM 1251 N N . PRO A 1 161 ? -5.834 9.341 10.353 1.00 77.50 161 PRO A N 1
ATOM 1252 C CA . PRO A 1 161 ? -6.113 10.765 10.383 1.00 77.50 161 PRO A CA 1
ATOM 1253 C C . PRO A 1 161 ? -5.066 11.486 11.241 1.00 77.50 161 PRO A C 1
ATOM 1255 O O . PRO A 1 161 ? -4.532 10.946 12.216 1.00 77.50 161 PRO A O 1
ATOM 1258 N N . VAL A 1 162 ? -4.734 12.718 10.854 1.00 69.56 162 VAL A N 1
ATOM 1259 C CA . VAL A 1 162 ? -3.857 13.564 11.665 1.00 69.56 162 VAL A CA 1
ATOM 1260 C C . VAL A 1 162 ? -4.586 13.806 12.982 1.00 69.56 162 VAL A C 1
ATOM 1262 O O . VAL A 1 162 ? -5.638 14.447 12.994 1.00 69.56 162 VAL A O 1
ATOM 1265 N N . GLN A 1 163 ? -4.058 13.261 14.082 1.00 55.94 163 GLN A N 1
ATOM 1266 C CA . GLN A 1 163 ? -4.541 13.627 15.405 1.00 55.94 163 GLN A CA 1
ATOM 1267 C C . GLN A 1 163 ? -4.286 15.127 15.543 1.00 55.94 163 GLN A C 1
ATOM 1269 O O . GLN A 1 163 ? -3.140 15.572 15.464 1.00 55.94 163 GLN A O 1
ATOM 1274 N N . LYS A 1 164 ? -5.350 15.924 15.679 1.00 38.44 164 LYS A N 1
ATOM 1275 C CA . LYS A 1 164 ? -5.183 17.300 16.135 1.00 38.44 164 LYS A CA 1
ATOM 1276 C C . LYS A 1 164 ? -4.641 17.183 17.552 1.00 38.44 164 LYS A C 1
ATOM 1278 O O . LYS A 1 164 ? -5.356 16.704 18.426 1.00 38.44 164 LYS A O 1
ATOM 1283 N N . SER A 1 165 ? -3.381 17.549 17.751 1.00 40.88 165 SER A N 1
ATOM 1284 C CA . SER A 1 165 ? -2.866 17.837 19.084 1.00 40.88 165 SER A CA 1
ATOM 1285 C C . SER A 1 165 ? -3.829 18.839 19.723 1.00 40.88 165 SER A C 1
ATOM 1287 O O . SER A 1 165 ? -4.030 19.920 19.162 1.00 40.88 165 SER A O 1
ATOM 1289 N N . ALA A 1 166 ? -4.503 18.396 20.785 1.00 35.75 166 ALA A N 1
ATOM 1290 C CA . ALA A 1 166 ? -5.392 19.213 21.599 1.00 35.75 166 ALA A CA 1
ATOM 1291 C C . ALA A 1 166 ? -4.613 20.329 22.303 1.00 35.75 166 ALA A C 1
ATOM 1293 O O . ALA A 1 166 ? -3.421 20.101 22.616 1.00 35.75 166 ALA A O 1
#

Organism: NCBI:txid412755

pLDDT: mean 80.55, std 15.75, range [35.75, 97.0]